Protein AF-A0A5E6NJQ4-F1 (afdb_monomer_lite)

Radius of gyration: 17.27 Å; chains: 1; bounding box: 44×45×42 Å

Sequence (152 aa):
MKKQLSNPFSTGGGGERFEANIQAAFVTLMLSGGYAPCLPTWPIVKLKLQGAVDGYATDDLIVFVENPANNNERRRLLGQVKNSITITIKNKLFAEVIQAAWSDFNNPDVFTKGKDVIALITGPINTTDTDGVNGLLEHARHASDVADFITK

Structure (mmCIF, N/CA/C/O backbone):
data_AF-A0A5E6NJQ4-F1
#
_entry.id   AF-A0A5E6NJQ4-F1
#
loop_
_atom_site.group_PDB
_atom_site.id
_atom_site.type_symbol
_atom_site.label_atom_id
_atom_site.label_alt_id
_atom_site.label_comp_id
_atom_site.label_asym_id
_atom_site.label_entity_id
_atom_site.label_seq_id
_atom_site.pdbx_PDB_ins_code
_atom_site.Cartn_x
_atom_site.Cartn_y
_atom_site.Cartn_z
_atom_site.occupancy
_atom_site.B_iso_or_equiv
_atom_site.auth_seq_id
_atom_site.auth_comp_id
_atom_site.auth_asym_id
_atom_site.auth_atom_id
_atom_site.pdbx_PDB_model_num
ATOM 1 N N . MET A 1 1 ? -29.464 17.525 24.556 1.00 35.44 1 MET A N 1
ATOM 2 C CA . MET A 1 1 ? -28.441 16.760 23.806 1.00 35.44 1 MET A CA 1
ATOM 3 C C . MET A 1 1 ? -27.480 17.751 23.161 1.00 35.44 1 MET A C 1
ATOM 5 O O . MET A 1 1 ? -27.911 18.522 22.315 1.00 35.44 1 MET A O 1
ATOM 9 N N . LYS A 1 2 ? -26.219 17.822 23.614 1.00 30.16 2 LYS A N 1
ATOM 10 C CA . LYS A 1 2 ? -25.207 18.701 23.002 1.00 30.16 2 LYS A CA 1
ATOM 11 C C . LYS A 1 2 ? -24.791 18.098 21.658 1.00 30.16 2 LYS A C 1
ATOM 13 O O . LYS A 1 2 ? -24.254 16.996 21.629 1.00 30.16 2 LYS A O 1
ATOM 18 N N . LYS A 1 3 ? -25.064 18.816 20.566 1.00 34.44 3 LYS A N 1
ATOM 19 C CA . LYS A 1 3 ? -24.528 18.546 19.226 1.00 34.44 3 LYS A CA 1
ATOM 20 C C . LYS A 1 3 ? -23.000 18.544 19.353 1.00 34.44 3 LYS A C 1
ATOM 22 O O . LYS A 1 3 ? -22.441 19.569 19.738 1.00 34.44 3 LYS A O 1
ATOM 27 N N . GLN A 1 4 ? -22.347 17.398 19.138 1.00 41.06 4 GLN A N 1
ATOM 28 C CA . GLN A 1 4 ? -20.885 17.350 19.061 1.00 41.06 4 GLN A CA 1
ATOM 29 C C . GLN A 1 4 ? -20.473 18.306 17.942 1.00 41.06 4 GLN A C 1
ATOM 31 O O . GLN A 1 4 ? -20.812 18.084 16.781 1.00 41.06 4 GLN A O 1
ATOM 36 N N . LEU A 1 5 ? -19.825 19.412 18.311 1.00 35.25 5 LEU A N 1
ATOM 37 C CA . LEU A 1 5 ? -19.180 20.282 17.344 1.00 35.25 5 LEU A CA 1
ATOM 38 C C . LEU A 1 5 ? -18.102 19.445 16.658 1.00 35.25 5 LEU A C 1
ATOM 40 O O . LEU A 1 5 ? -17.157 18.994 17.301 1.00 35.25 5 LEU A O 1
ATOM 44 N N . SER A 1 6 ? -18.288 19.206 15.364 1.00 36.41 6 SER A N 1
ATOM 45 C CA . SER A 1 6 ? -17.244 18.705 14.479 1.00 36.41 6 SER A CA 1
ATOM 46 C C . SER A 1 6 ? -15.991 19.557 14.673 1.00 36.41 6 SER A C 1
ATOM 48 O O . SER A 1 6 ? -16.085 20.787 14.665 1.00 36.41 6 SER A O 1
ATOM 50 N N . ASN A 1 7 ? -14.834 18.920 14.868 1.00 40.59 7 ASN A N 1
ATOM 51 C CA . ASN A 1 7 ? -13.574 19.636 15.036 1.00 40.59 7 ASN A CA 1
ATOM 52 C C . ASN A 1 7 ? -13.368 20.619 13.862 1.00 40.59 7 ASN A C 1
ATOM 54 O O . ASN A 1 7 ? -13.600 20.218 12.717 1.00 40.59 7 ASN A O 1
ATOM 58 N N . PRO A 1 8 ? -12.865 21.848 14.106 1.00 39.25 8 PRO A N 1
ATOM 59 C CA . PRO A 1 8 ? -12.566 22.840 13.064 1.00 39.25 8 PRO A CA 1
ATOM 60 C C . PRO A 1 8 ? -11.728 22.275 11.908 1.00 39.25 8 PRO A C 1
ATOM 62 O O . PRO A 1 8 ? -11.838 22.715 10.770 1.00 39.25 8 PRO A O 1
ATOM 65 N N . PHE A 1 9 ? -10.923 21.255 12.214 1.00 42.66 9 PHE A N 1
ATOM 66 C CA . PHE A 1 9 ? -10.084 20.495 11.297 1.00 42.66 9 PHE A CA 1
ATOM 67 C C . PHE A 1 9 ? -10.871 19.681 10.251 1.00 42.66 9 PHE A C 1
ATOM 69 O O . PHE A 1 9 ? -10.491 19.656 9.081 1.00 42.66 9 PHE A O 1
ATOM 76 N N . SER A 1 10 ? -11.989 19.058 10.641 1.00 41.50 10 SER A N 1
ATOM 77 C CA . SER A 1 10 ? -12.881 18.342 9.714 1.00 41.50 10 SER A CA 1
ATOM 78 C C . SER A 1 10 ? -13.754 19.297 8.905 1.00 41.50 10 SER A C 1
ATOM 80 O O . SER A 1 10 ? -14.069 18.999 7.762 1.00 41.50 10 SER A O 1
ATOM 82 N N . THR A 1 11 ? -14.112 20.461 9.455 1.00 43.66 11 THR A N 1
ATOM 83 C CA . THR A 1 11 ? -14.854 21.504 8.722 1.00 43.66 11 THR A CA 1
ATOM 84 C C . THR A 1 11 ? -13.961 22.409 7.865 1.00 43.66 11 THR A C 1
ATOM 86 O O . THR A 1 11 ? -14.482 23.216 7.105 1.00 43.66 11 THR A O 1
ATOM 89 N N . GLY A 1 12 ? -12.632 22.293 7.983 1.00 44.72 12 GLY A N 1
ATOM 90 C CA . GLY A 1 12 ? -11.638 23.114 7.279 1.00 44.72 12 GLY A CA 1
ATOM 91 C C . GLY A 1 12 ? -10.798 22.365 6.237 1.00 44.72 12 GLY A C 1
ATOM 92 O O . GLY A 1 12 ? -9.733 22.855 5.870 1.00 44.72 12 GLY A O 1
ATOM 93 N N . GLY A 1 13 ? -11.213 21.167 5.805 1.00 59.06 13 GLY A N 1
ATOM 94 C CA . GLY A 1 13 ? -10.523 20.407 4.748 1.00 59.06 13 GLY A CA 1
ATOM 95 C C . GLY A 1 13 ? -9.203 19.743 5.169 1.00 59.06 13 GLY A C 1
ATOM 96 O O . GLY A 1 13 ? -8.388 19.385 4.323 1.00 59.06 13 GLY A O 1
ATOM 97 N N . GLY A 1 14 ? -8.949 19.555 6.470 1.00 62.22 14 GLY A N 1
ATOM 98 C CA . GLY A 1 14 ? -7.699 18.953 6.959 1.00 62.22 14 GLY A CA 1
ATOM 99 C C . GLY A 1 14 ? -7.496 17.485 6.551 1.00 62.22 14 GLY A C 1
ATOM 100 O O . GLY A 1 14 ? -6.360 17.018 6.468 1.00 62.22 14 GLY A O 1
ATOM 101 N N . GLY A 1 15 ? -8.584 16.757 6.277 1.00 67.50 15 GLY A N 1
ATOM 102 C CA . GLY A 1 15 ? -8.540 15.408 5.702 1.00 67.50 15 GLY A CA 1
ATOM 103 C C . GLY A 1 15 ? -8.137 15.424 4.227 1.00 67.50 15 GLY A C 1
ATOM 104 O O . GLY A 1 15 ? -7.145 14.801 3.864 1.00 67.50 15 GLY A O 1
ATOM 105 N N . GLU A 1 16 ? -8.841 16.212 3.414 1.00 73.69 16 GLU A N 1
ATOM 106 C CA . GLU A 1 16 ? -8.588 16.360 1.970 1.00 73.69 16 GLU A CA 1
ATOM 107 C C . GLU A 1 16 ? -7.175 16.880 1.686 1.00 73.69 16 GLU A C 1
ATOM 109 O O . GLU A 1 16 ? -6.478 16.394 0.801 1.00 73.69 16 GLU A O 1
ATOM 114 N N . ARG A 1 17 ? -6.691 17.830 2.492 1.00 83.94 17 ARG A N 1
ATOM 115 C CA . ARG A 1 17 ? -5.328 18.353 2.362 1.00 83.94 17 ARG A CA 1
ATOM 116 C C . ARG A 1 17 ? -4.261 17.321 2.731 1.00 83.94 17 ARG A C 1
ATOM 118 O O . ARG A 1 17 ? -3.183 17.337 2.144 1.00 83.94 17 ARG A O 1
ATOM 125 N N . PHE A 1 18 ? -4.529 16.439 3.694 1.00 84.81 18 PHE A N 1
ATOM 126 C CA . PHE A 1 18 ? -3.617 15.336 4.011 1.00 84.81 18 PHE A CA 1
ATOM 127 C C . PHE A 1 18 ? -3.544 14.345 2.849 1.00 84.81 18 PHE A C 1
ATOM 129 O O . PHE A 1 18 ? -2.447 13.989 2.430 1.00 84.81 18 PHE A O 1
ATOM 136 N N . GLU A 1 19 ? -4.693 13.966 2.292 1.00 86.62 19 GLU A N 1
ATOM 137 C CA . GLU A 1 19 ? -4.762 13.110 1.108 1.00 86.62 19 GLU A CA 1
ATOM 138 C C . GLU A 1 19 ? -3.991 13.718 -0.069 1.00 86.62 19 GLU A C 1
ATOM 140 O O . GLU A 1 19 ? -3.075 13.085 -0.593 1.00 86.62 19 GLU A O 1
ATOM 145 N N . ALA A 1 20 ? -4.256 14.986 -0.395 1.00 89.00 20 ALA A N 1
ATOM 146 C CA . ALA A 1 20 ? -3.556 15.703 -1.456 1.00 89.00 20 ALA A CA 1
ATOM 147 C C . ALA A 1 20 ? -2.035 15.763 -1.225 1.00 89.00 20 ALA A C 1
ATOM 149 O O . ALA A 1 20 ? -1.261 15.611 -2.168 1.00 89.00 20 ALA A O 1
ATOM 150 N N . ASN A 1 21 ? -1.581 15.936 0.023 1.00 90.75 21 ASN A N 1
ATOM 151 C CA . ASN A 1 21 ? -0.154 15.923 0.353 1.00 90.75 21 ASN A CA 1
ATOM 152 C C . ASN A 1 21 ? 0.483 14.545 0.119 1.00 90.75 21 ASN A C 1
ATOM 154 O O . ASN A 1 21 ? 1.590 14.473 -0.413 1.00 90.75 21 ASN A O 1
ATOM 158 N N . ILE A 1 22 ? -0.198 13.458 0.498 1.00 91.44 22 ILE A N 1
ATOM 159 C CA . ILE A 1 22 ? 0.282 12.093 0.241 1.00 91.44 22 ILE A CA 1
ATOM 160 C C . ILE A 1 22 ? 0.348 11.839 -1.266 1.00 91.44 22 ILE A C 1
ATOM 162 O O . ILE A 1 22 ? 1.383 11.402 -1.769 1.00 91.44 22 ILE A O 1
ATOM 166 N N . GLN A 1 23 ? -0.706 12.181 -2.007 1.00 92.31 23 GLN A N 1
ATOM 167 C CA . GLN A 1 23 ? -0.730 12.046 -3.463 1.00 92.31 23 GLN A CA 1
ATOM 168 C C . GLN A 1 23 ? 0.406 12.855 -4.117 1.00 92.31 23 GLN A C 1
ATOM 170 O O . GLN A 1 23 ? 1.147 12.322 -4.945 1.00 92.31 23 GLN A O 1
ATOM 175 N N . ALA A 1 24 ? 0.625 14.103 -3.690 1.00 93.56 24 ALA A N 1
ATOM 176 C CA . ALA A 1 24 ? 1.717 14.949 -4.173 1.00 93.56 24 ALA A CA 1
ATOM 177 C C . ALA A 1 24 ? 3.107 14.373 -3.850 1.00 93.56 24 ALA A C 1
ATOM 179 O O . ALA A 1 24 ? 4.017 14.466 -4.679 1.00 93.56 24 ALA A O 1
ATOM 180 N N . ALA A 1 25 ? 3.283 13.741 -2.686 1.00 93.50 25 ALA A N 1
ATOM 181 C CA . ALA A 1 25 ? 4.529 13.067 -2.331 1.00 93.50 25 ALA A CA 1
ATOM 182 C C . ALA A 1 25 ? 4.832 11.909 -3.295 1.00 93.50 25 ALA A C 1
ATOM 184 O O . ALA A 1 25 ? 5.945 11.816 -3.809 1.00 93.50 25 ALA A O 1
ATOM 185 N N . PHE A 1 26 ? 3.836 11.080 -3.621 1.00 94.50 26 PHE A N 1
ATOM 186 C CA . PHE A 1 26 ? 4.002 10.004 -4.603 1.00 94.50 26 PHE A CA 1
ATOM 187 C C . PHE A 1 26 ? 4.263 10.525 -6.020 1.00 94.50 26 PHE A C 1
ATOM 189 O O . PHE A 1 26 ? 5.115 9.974 -6.717 1.00 94.50 26 PHE A O 1
ATOM 196 N N . VAL A 1 27 ? 3.606 11.612 -6.438 1.00 94.94 27 VAL A N 1
ATOM 197 C CA . VAL A 1 27 ? 3.908 12.281 -7.718 1.00 94.94 27 VAL A CA 1
ATOM 198 C C . VAL A 1 27 ? 5.350 12.790 -7.734 1.00 94.94 27 VAL A C 1
ATOM 200 O O . VAL A 1 27 ? 6.061 12.599 -8.717 1.00 94.94 27 VAL A O 1
ATOM 203 N N . THR A 1 28 ? 5.816 13.378 -6.634 1.00 95.75 28 THR A N 1
ATOM 204 C CA . THR A 1 28 ? 7.199 13.858 -6.503 1.00 95.75 28 THR A CA 1
ATOM 205 C C . THR A 1 28 ? 8.196 12.702 -6.589 1.00 95.75 28 THR A C 1
ATOM 207 O O . THR A 1 28 ? 9.199 12.810 -7.295 1.00 95.75 28 THR A O 1
ATOM 210 N N . LEU A 1 29 ? 7.908 11.567 -5.941 1.00 94.62 29 LEU A N 1
ATOM 211 C CA . LEU A 1 29 ? 8.721 10.354 -6.058 1.00 94.62 29 LEU A CA 1
ATOM 212 C C . LEU A 1 29 ? 8.763 9.858 -7.504 1.00 94.62 29 LEU A C 1
ATOM 214 O O . LEU A 1 29 ? 9.842 9.596 -8.019 1.00 94.62 29 LEU A O 1
ATOM 218 N N . MET A 1 30 ? 7.622 9.813 -8.191 1.00 95.56 30 MET A N 1
ATOM 219 C CA . MET A 1 30 ? 7.561 9.415 -9.598 1.00 95.56 30 MET A CA 1
ATOM 220 C C . MET A 1 30 ? 8.432 10.313 -10.487 1.00 95.56 30 MET A C 1
ATOM 222 O O . MET A 1 30 ? 9.242 9.813 -11.261 1.00 95.56 30 MET A O 1
ATOM 226 N N . LEU A 1 31 ? 8.315 11.636 -10.345 1.00 95.06 31 LEU A N 1
ATOM 227 C CA . LEU A 1 31 ? 9.067 12.598 -11.160 1.00 95.06 31 LEU A CA 1
ATOM 228 C C . LEU A 1 31 ? 10.569 12.621 -10.848 1.00 95.06 31 LEU A C 1
ATOM 230 O O . LEU A 1 31 ? 11.371 12.924 -11.727 1.00 95.06 31 LEU A O 1
ATOM 234 N N . SER A 1 32 ? 10.953 12.304 -9.613 1.00 94.62 32 SER A N 1
ATOM 235 C CA . SER A 1 32 ? 12.359 12.235 -9.192 1.00 94.62 32 SER A CA 1
ATOM 236 C C . SER A 1 32 ? 13.013 10.870 -9.442 1.00 94.62 32 SER A C 1
ATOM 238 O O . SER A 1 32 ? 14.197 10.711 -9.153 1.00 94.62 32 SER A O 1
ATOM 240 N N . GLY A 1 33 ? 12.276 9.887 -9.974 1.00 88.94 33 GLY A N 1
ATOM 241 C CA . GLY A 1 33 ? 12.770 8.517 -10.157 1.00 88.94 33 GLY A CA 1
ATOM 242 C C . GLY A 1 33 ? 12.907 7.732 -8.847 1.00 88.94 33 GLY A C 1
ATOM 243 O O . GLY A 1 33 ? 13.658 6.761 -8.778 1.00 88.94 33 GLY A O 1
ATOM 244 N N . GLY A 1 34 ? 12.209 8.169 -7.800 1.00 89.81 34 GLY A N 1
ATOM 245 C CA . GLY A 1 34 ? 12.130 7.498 -6.512 1.00 89.81 34 GLY A CA 1
ATOM 246 C C . GLY A 1 34 ? 11.269 6.233 -6.535 1.00 89.81 34 GLY A C 1
ATOM 247 O O . GLY A 1 34 ? 10.722 5.811 -7.557 1.00 89.81 34 GLY A O 1
ATOM 248 N N . TYR A 1 35 ? 11.137 5.635 -5.353 1.00 90.19 35 TYR A N 1
ATOM 249 C CA . TYR A 1 35 ? 10.528 4.322 -5.158 1.00 90.19 35 TYR A CA 1
ATOM 250 C C . TYR A 1 35 ? 9.319 4.407 -4.232 1.00 90.19 35 TYR A C 1
ATOM 252 O O . TYR A 1 35 ? 9.287 5.220 -3.307 1.00 90.19 35 TYR A O 1
ATOM 260 N N . ALA A 1 3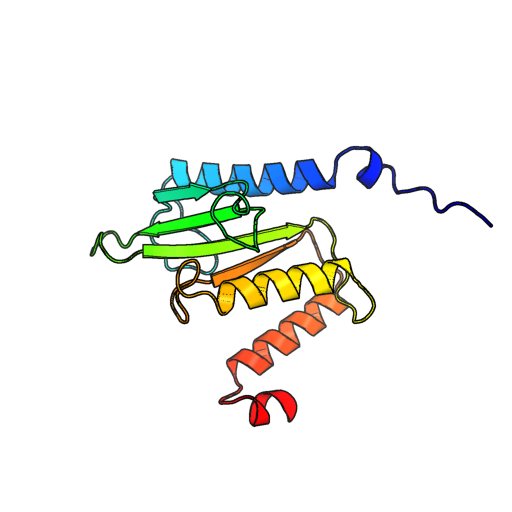6 ? 8.336 3.540 -4.462 1.00 89.62 36 ALA A N 1
ATOM 261 C CA . ALA A 1 36 ? 7.187 3.415 -3.579 1.00 89.62 36 ALA A CA 1
ATOM 262 C C . ALA A 1 36 ? 7.549 2.582 -2.332 1.00 89.62 36 ALA A C 1
ATOM 264 O O . ALA A 1 36 ? 8.179 1.530 -2.474 1.00 89.62 36 ALA A O 1
ATOM 265 N N .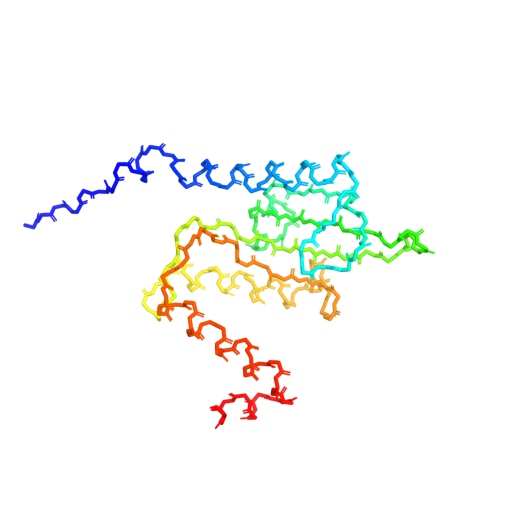 PRO A 1 37 ? 7.139 2.995 -1.118 1.00 86.56 37 PRO A N 1
ATOM 266 C CA . PRO A 1 37 ? 7.279 2.159 0.068 1.00 86.56 37 PRO A CA 1
ATOM 267 C C . PRO A 1 37 ? 6.501 0.847 -0.102 1.00 86.56 37 PRO A C 1
ATOM 269 O O . PRO A 1 37 ? 5.548 0.773 -0.876 1.00 86.56 37 PRO A O 1
ATOM 272 N N . CYS A 1 38 ? 6.907 -0.190 0.634 1.00 86.44 38 CYS A N 1
ATOM 273 C CA . CYS A 1 38 ? 6.287 -1.526 0.620 1.00 86.44 38 CYS A CA 1
ATOM 274 C C . CYS A 1 38 ? 6.395 -2.299 -0.712 1.00 86.44 38 CYS A C 1
ATOM 276 O O . CYS A 1 38 ? 5.930 -3.435 -0.792 1.00 86.44 38 CYS A O 1
ATOM 278 N N . LEU A 1 39 ? 7.036 -1.728 -1.732 1.00 92.50 39 LEU A N 1
ATOM 279 C CA . LEU A 1 39 ? 7.326 -2.359 -3.018 1.00 92.50 39 LEU A CA 1
ATOM 280 C C . LEU A 1 39 ? 8.846 -2.521 -3.212 1.00 92.50 39 LEU A C 1
ATOM 282 O O . LEU A 1 39 ? 9.629 -1.891 -2.497 1.00 92.50 39 LEU A O 1
ATOM 286 N N . PRO A 1 40 ? 9.298 -3.363 -4.164 1.00 91.69 40 PRO A N 1
ATOM 287 C CA . PRO A 1 40 ? 10.698 -3.378 -4.579 1.00 91.69 40 PRO A CA 1
ATOM 288 C C . PRO A 1 40 ? 11.172 -1.987 -5.009 1.00 91.69 40 PRO A C 1
ATOM 290 O O . PRO A 1 40 ? 10.365 -1.156 -5.427 1.00 91.69 40 PRO A O 1
ATOM 293 N N . THR A 1 41 ? 12.486 -1.757 -4.981 1.00 92.88 41 THR A N 1
ATOM 294 C CA . THR A 1 41 ? 13.128 -0.514 -5.445 1.00 92.88 41 THR A CA 1
ATOM 295 C C . THR A 1 41 ? 13.106 -0.417 -6.974 1.00 92.88 41 THR A C 1
ATOM 297 O O . THR A 1 41 ? 14.137 -0.438 -7.644 1.00 92.88 41 THR A O 1
ATOM 300 N N . TRP A 1 42 ? 11.900 -0.372 -7.529 1.00 94.56 42 TRP A N 1
ATOM 301 C CA . TRP A 1 42 ? 11.585 -0.198 -8.937 1.00 94.56 42 TRP A CA 1
ATOM 302 C C . TRP A 1 42 ? 10.935 1.170 -9.138 1.00 94.56 42 TRP A C 1
ATOM 304 O O . TRP A 1 42 ? 10.114 1.573 -8.304 1.00 94.56 42 TRP A O 1
ATOM 314 N N . PRO A 1 43 ? 11.295 1.900 -10.204 1.00 94.12 43 PRO A N 1
ATOM 315 C CA . PRO A 1 43 ? 10.779 3.238 -10.440 1.00 94.12 43 PRO A CA 1
ATOM 316 C C . PRO A 1 43 ? 9.255 3.222 -10.546 1.00 94.12 43 PRO A C 1
ATOM 318 O O . PRO A 1 43 ? 8.655 2.304 -11.115 1.00 94.12 43 PRO A O 1
ATOM 321 N N . ILE A 1 44 ? 8.629 4.268 -10.010 1.00 96.12 44 ILE A N 1
ATOM 322 C CA . ILE A 1 44 ? 7.202 4.511 -10.213 1.00 96.12 44 ILE A CA 1
ATOM 323 C C . ILE A 1 44 ? 7.005 4.949 -11.666 1.00 96.12 44 ILE A C 1
ATOM 325 O O . ILE A 1 44 ? 7.589 5.936 -12.104 1.00 96.12 44 ILE A O 1
ATOM 329 N N . VAL A 1 45 ? 6.169 4.225 -12.408 1.00 94.44 45 VAL A N 1
ATOM 330 C CA . VAL A 1 45 ? 5.896 4.496 -13.832 1.00 94.44 45 VAL A CA 1
ATOM 331 C C . VAL A 1 45 ? 4.503 5.064 -14.076 1.00 94.44 45 VAL A C 1
ATOM 333 O O . VAL A 1 45 ? 4.238 5.636 -15.132 1.00 94.44 45 VAL A O 1
ATOM 336 N N . LYS A 1 46 ? 3.584 4.890 -13.120 1.00 94.06 46 LYS A N 1
ATOM 337 C CA . LYS A 1 46 ? 2.213 5.392 -13.218 1.00 94.06 46 LYS A CA 1
ATOM 338 C C . LYS A 1 46 ? 1.597 5.578 -11.837 1.00 94.06 46 LYS A C 1
ATOM 340 O O . LYS A 1 46 ? 1.815 4.775 -10.931 1.00 94.06 46 LYS A O 1
ATOM 345 N N . LEU A 1 47 ? 0.764 6.606 -11.727 1.00 93.25 47 LEU A N 1
ATOM 346 C CA . LEU A 1 47 ? -0.120 6.854 -10.594 1.00 93.25 47 LEU A CA 1
ATOM 347 C C . LEU A 1 47 ? -1.565 6.950 -11.089 1.00 93.25 47 LEU A C 1
ATOM 349 O O . LEU A 1 47 ? -1.813 7.454 -12.187 1.00 93.25 47 LEU A O 1
ATOM 353 N N . LYS A 1 48 ? -2.513 6.480 -10.281 1.00 91.25 48 LYS A N 1
ATOM 354 C CA . LYS A 1 48 ? -3.935 6.812 -10.406 1.00 91.25 48 LYS A CA 1
ATOM 355 C C . LYS A 1 48 ? -4.406 7.408 -9.089 1.00 91.25 48 LYS A C 1
ATOM 357 O O . LYS A 1 48 ? -4.161 6.830 -8.036 1.00 91.25 48 LYS A O 1
ATOM 362 N N . LEU A 1 49 ? -5.058 8.556 -9.169 1.00 83.69 49 LEU A N 1
ATOM 363 C CA . LEU A 1 49 ? -5.691 9.237 -8.046 1.00 83.69 49 LEU A CA 1
ATOM 364 C C . LEU A 1 49 ? -7.193 9.082 -8.313 1.00 83.69 49 LEU A C 1
ATOM 366 O O . LEU A 1 49 ? -7.627 9.538 -9.368 1.00 83.69 49 LEU A O 1
ATOM 370 N N . GLN A 1 50 ? -7.939 8.393 -7.441 1.00 72.88 50 GLN A N 1
ATOM 371 C CA . GLN A 1 50 ? -9.324 7.909 -7.652 1.00 72.88 50 GLN A CA 1
ATOM 372 C C . GLN A 1 50 ? -9.441 6.604 -8.464 1.00 72.88 50 GLN A C 1
ATOM 374 O O . GLN A 1 50 ? -9.831 6.584 -9.628 1.00 72.88 50 GLN A O 1
ATOM 379 N N . GLY A 1 51 ? -9.129 5.477 -7.823 1.00 65.88 51 GLY A N 1
ATOM 380 C CA . GLY A 1 51 ? -9.215 4.130 -8.399 1.00 65.88 51 GLY A CA 1
ATOM 381 C C . GLY A 1 51 ? -10.633 3.608 -8.671 1.00 65.88 51 GLY A C 1
ATOM 382 O O . GLY A 1 51 ? -10.796 2.723 -9.512 1.00 65.88 51 GLY A O 1
ATOM 383 N N . ALA A 1 52 ? -11.656 4.164 -8.013 1.00 69.12 52 ALA A N 1
ATOM 384 C CA . ALA A 1 52 ? -13.031 3.652 -8.064 1.00 69.12 52 ALA A CA 1
ATOM 385 C C . ALA A 1 52 ? -13.623 3.586 -9.481 1.00 69.12 52 ALA A C 1
ATOM 387 O O . ALA A 1 52 ? -14.304 2.624 -9.833 1.00 69.12 52 ALA A O 1
ATOM 388 N N . VAL A 1 53 ? -13.315 4.572 -10.328 1.00 63.03 53 VAL A N 1
ATOM 389 C CA . VAL A 1 53 ? -13.774 4.615 -11.730 1.00 63.03 53 VAL A CA 1
ATOM 390 C C . VAL A 1 53 ? -13.185 3.503 -12.603 1.00 63.03 53 VAL A C 1
ATOM 392 O O . VAL A 1 53 ? -13.760 3.175 -13.636 1.00 63.03 53 VAL A O 1
ATOM 395 N N . ASP A 1 54 ? -12.085 2.888 -12.167 1.00 73.56 54 ASP A N 1
ATOM 396 C CA . ASP A 1 54 ? -11.388 1.809 -12.869 1.00 73.56 54 ASP A CA 1
ATOM 397 C C . ASP A 1 54 ? -11.603 0.432 -12.208 1.00 73.56 54 ASP A C 1
ATOM 399 O O . ASP A 1 54 ? -10.856 -0.508 -12.482 1.00 73.56 54 ASP A O 1
ATOM 403 N N . GLY A 1 55 ? -12.608 0.309 -11.332 1.00 78.44 55 GLY A N 1
ATOM 404 C CA . GLY A 1 55 ? -13.015 -0.960 -10.719 1.00 78.44 55 GLY A CA 1
ATOM 405 C C . GLY A 1 55 ? -12.272 -1.350 -9.437 1.00 78.44 55 GLY A C 1
ATOM 406 O O . GLY A 1 55 ? -12.457 -2.469 -8.964 1.00 78.44 55 GLY A O 1
ATOM 407 N N . TYR A 1 56 ? -11.457 -0.454 -8.870 1.00 83.12 56 TYR A N 1
ATOM 408 C CA . TYR A 1 56 ? -10.810 -0.662 -7.571 1.00 83.12 56 TYR A CA 1
ATOM 409 C C . TYR A 1 56 ? -11.748 -0.258 -6.432 1.00 83.12 56 TYR A C 1
ATOM 411 O O . TYR A 1 56 ? -12.346 0.813 -6.476 1.00 83.12 56 TYR A O 1
ATOM 419 N N . ALA A 1 57 ? -11.848 -1.077 -5.389 1.00 80.56 57 ALA A N 1
ATOM 420 C CA . ALA A 1 57 ? -12.574 -0.711 -4.176 1.00 80.56 57 ALA A CA 1
ATOM 421 C C . ALA A 1 57 ? -11.759 0.247 -3.285 1.00 80.56 57 ALA A C 1
ATOM 423 O O . ALA A 1 57 ? -12.338 1.085 -2.602 1.00 80.56 57 ALA A O 1
ATOM 424 N N . THR A 1 58 ? -10.430 0.136 -3.314 1.00 82.06 58 THR A N 1
ATOM 425 C CA . THR A 1 58 ? -9.461 1.016 -2.649 1.00 82.06 58 THR A CA 1
ATOM 426 C C . THR A 1 58 ? -9.047 2.120 -3.613 1.00 82.06 58 THR A C 1
ATOM 428 O O . THR A 1 58 ? -8.409 1.861 -4.638 1.00 82.06 58 THR A O 1
ATOM 431 N N . ASP A 1 59 ? -9.420 3.358 -3.311 1.00 76.19 59 ASP A N 1
ATOM 432 C CA . ASP A 1 59 ? -9.568 4.386 -4.339 1.00 76.19 59 ASP A CA 1
ATOM 433 C C . ASP A 1 59 ? -8.668 5.618 -4.192 1.00 76.19 59 ASP A C 1
ATOM 435 O O . ASP A 1 59 ? -8.401 6.270 -5.203 1.00 76.19 59 ASP A O 1
ATOM 439 N N . ASP A 1 60 ? -8.143 5.926 -3.007 1.00 85.50 60 ASP A N 1
ATOM 440 C CA . ASP A 1 60 ? -7.436 7.200 -2.794 1.00 85.50 60 ASP A CA 1
ATOM 441 C C . ASP A 1 60 ? -6.119 7.314 -3.604 1.00 85.50 60 ASP A C 1
ATOM 443 O O . ASP A 1 60 ? -5.747 8.405 -4.049 1.00 85.50 60 ASP A O 1
ATOM 447 N N . LEU A 1 61 ? -5.392 6.210 -3.823 1.00 91.06 61 LEU A N 1
ATOM 448 C CA . LEU A 1 61 ? -4.114 6.205 -4.548 1.00 91.06 61 LEU A CA 1
ATOM 449 C C . LEU A 1 61 ? -3.767 4.814 -5.094 1.00 91.06 61 LEU A C 1
ATOM 451 O O . LEU A 1 61 ? -3.717 3.850 -4.342 1.00 91.06 61 LEU A O 1
ATOM 455 N N . ILE A 1 62 ? -3.400 4.706 -6.372 1.00 93.88 62 ILE A N 1
ATOM 456 C CA . ILE A 1 62 ? -2.814 3.480 -6.934 1.00 93.88 62 ILE A CA 1
ATOM 457 C C . ILE A 1 62 ? -1.462 3.800 -7.550 1.00 93.88 62 ILE A C 1
ATOM 459 O O . ILE A 1 62 ? -1.355 4.642 -8.444 1.00 93.88 62 ILE A O 1
ATOM 463 N N . VAL A 1 63 ? -0.434 3.088 -7.103 1.00 95.12 63 VAL A N 1
ATOM 464 C CA . VAL A 1 63 ? 0.948 3.264 -7.548 1.00 95.12 63 VAL A CA 1
ATOM 465 C C . VAL A 1 63 ? 1.382 2.056 -8.348 1.00 95.12 63 VAL A C 1
ATOM 467 O O . VAL A 1 63 ? 1.214 0.930 -7.897 1.00 95.12 63 VAL A O 1
ATOM 470 N N . PHE A 1 64 ? 1.962 2.284 -9.520 1.00 95.25 64 PHE A N 1
ATOM 471 C CA . PHE A 1 64 ? 2.494 1.236 -10.380 1.00 95.25 64 PHE A CA 1
ATOM 472 C C . PHE A 1 64 ? 4.008 1.392 -10.467 1.00 95.25 64 PHE A C 1
ATOM 474 O O . PHE A 1 64 ? 4.501 2.458 -10.847 1.00 95.25 64 PHE A O 1
ATOM 481 N N . VAL A 1 65 ? 4.728 0.318 -10.163 1.00 95.94 65 VAL A N 1
ATOM 482 C CA . VAL A 1 65 ? 6.180 0.225 -10.342 1.00 95.94 65 VAL A CA 1
ATOM 483 C C . VAL A 1 65 ? 6.509 -0.836 -11.384 1.00 95.94 65 VAL A C 1
ATOM 485 O O . VAL A 1 65 ? 5.771 -1.814 -11.533 1.00 95.94 65 VAL A O 1
ATOM 488 N N . GLU A 1 66 ? 7.612 -0.651 -12.102 1.00 95.12 66 GLU A N 1
ATOM 489 C CA . GLU A 1 66 ? 8.043 -1.550 -13.177 1.00 95.12 66 GLU A CA 1
ATOM 490 C C . GLU A 1 66 ? 9.509 -1.933 -13.013 1.00 95.12 66 GLU A C 1
ATOM 492 O O . GLU A 1 66 ? 10.355 -1.079 -12.753 1.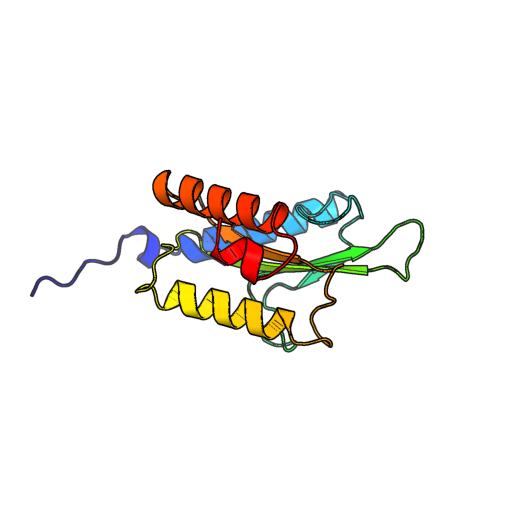00 95.12 66 GLU A O 1
ATOM 497 N N . ASN A 1 67 ? 9.810 -3.222 -13.158 1.00 94.31 67 ASN A N 1
ATOM 498 C CA . ASN A 1 67 ? 11.167 -3.735 -13.050 1.00 94.31 67 ASN A CA 1
ATOM 499 C C . ASN A 1 67 ? 12.035 -3.218 -14.218 1.00 94.31 67 ASN A C 1
ATOM 501 O O . ASN A 1 67 ? 11.773 -3.589 -15.362 1.00 94.31 67 ASN A O 1
ATOM 505 N N . PRO A 1 68 ? 13.116 -2.450 -13.966 1.00 90.12 68 PRO A N 1
ATOM 506 C CA . PRO A 1 68 ? 13.968 -1.919 -15.036 1.00 90.12 68 PRO A CA 1
ATOM 507 C C . PRO A 1 68 ? 14.696 -2.991 -15.854 1.00 90.12 68 PRO A C 1
ATOM 509 O O . PRO A 1 68 ? 15.108 -2.736 -16.981 1.00 90.12 68 PRO A O 1
ATOM 512 N N . ALA A 1 69 ? 14.902 -4.179 -15.277 1.00 89.94 69 ALA A N 1
ATOM 513 C CA . ALA A 1 69 ? 15.547 -5.303 -15.953 1.00 89.94 69 ALA A CA 1
ATOM 514 C C . ALA A 1 69 ? 14.551 -6.162 -16.750 1.00 89.94 69 ALA A C 1
ATOM 516 O O . ALA A 1 69 ? 14.959 -6.955 -17.596 1.00 89.94 69 ALA A O 1
ATOM 517 N N . ASN A 1 70 ? 13.251 -6.033 -16.471 1.00 88.56 70 ASN A N 1
ATOM 518 C CA . ASN A 1 70 ? 12.188 -6.766 -17.142 1.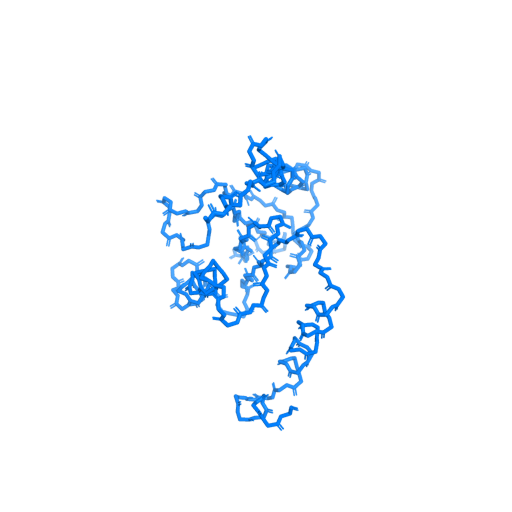00 88.56 70 ASN A CA 1
ATOM 519 C C . ASN A 1 70 ? 10.906 -5.926 -17.166 1.00 88.56 70 ASN A C 1
ATOM 521 O O . ASN A 1 70 ? 10.067 -6.035 -16.273 1.00 88.56 70 ASN A O 1
ATOM 525 N N . ASN A 1 71 ? 10.725 -5.149 -18.232 1.00 75.88 71 ASN A N 1
ATOM 526 C CA . ASN A 1 71 ? 9.595 -4.227 -18.394 1.00 75.88 71 ASN A CA 1
ATOM 527 C C . ASN A 1 71 ? 8.205 -4.904 -18.363 1.00 75.88 71 ASN A C 1
ATOM 529 O O . ASN A 1 71 ? 7.181 -4.235 -18.236 1.00 75.88 71 ASN A O 1
ATOM 533 N N . ASN A 1 72 ? 8.139 -6.238 -18.446 1.00 82.38 72 ASN A N 1
ATOM 534 C CA . ASN A 1 72 ? 6.886 -6.985 -18.313 1.00 82.38 72 ASN A CA 1
ATOM 535 C C . ASN A 1 72 ? 6.520 -7.308 -16.857 1.00 82.38 72 ASN A C 1
ATOM 537 O O . ASN A 1 72 ? 5.429 -7.821 -16.600 1.00 82.38 72 ASN A O 1
ATOM 541 N N . GLU A 1 73 ? 7.398 -7.029 -15.893 1.00 92.62 73 GLU A N 1
ATOM 542 C CA . GLU A 1 73 ? 7.116 -7.236 -14.479 1.00 92.62 73 GLU A CA 1
ATOM 543 C C . GLU A 1 73 ? 6.703 -5.922 -13.812 1.00 92.62 73 GLU A C 1
ATOM 545 O O . GLU A 1 73 ? 7.523 -5.059 -13.495 1.00 92.62 73 GLU A O 1
ATOM 550 N N . ARG A 1 74 ? 5.396 -5.797 -13.568 1.00 93.50 74 ARG A N 1
ATOM 551 C CA . ARG A 1 74 ? 4.801 -4.677 -12.839 1.00 93.50 74 ARG A CA 1
ATOM 552 C C . ARG A 1 74 ? 4.240 -5.123 -11.502 1.00 93.50 74 ARG A C 1
ATOM 554 O O . ARG A 1 74 ? 3.756 -6.247 -11.366 1.00 93.50 74 ARG A O 1
ATOM 561 N N . ARG A 1 75 ? 4.278 -4.211 -10.535 1.00 95.44 75 ARG A N 1
ATOM 562 C CA . ARG A 1 75 ? 3.619 -4.358 -9.233 1.00 95.44 75 ARG A CA 1
ATOM 563 C C . ARG A 1 75 ? 2.822 -3.112 -8.904 1.00 95.44 75 ARG A C 1
ATOM 565 O O . ARG A 1 75 ? 3.115 -2.025 -9.407 1.00 95.44 75 ARG A O 1
ATOM 572 N N . ARG A 1 76 ? 1.809 -3.292 -8.066 1.00 95.19 76 ARG A N 1
ATOM 573 C CA . ARG A 1 76 ? 0.858 -2.257 -7.681 1.00 95.19 76 ARG A CA 1
ATOM 574 C C . ARG A 1 76 ? 0.816 -2.090 -6.167 1.00 95.19 76 ARG A C 1
ATOM 576 O O . ARG A 1 76 ? 0.853 -3.074 -5.433 1.00 95.19 76 ARG A O 1
ATOM 583 N N . LEU A 1 77 ? 0.697 -0.845 -5.721 1.00 95.44 77 LEU A N 1
ATOM 584 C CA . LEU A 1 77 ? 0.275 -0.496 -4.369 1.00 95.44 77 LEU A CA 1
ATOM 585 C C . LEU A 1 77 ? -1.099 0.157 -4.459 1.00 95.44 77 LEU A C 1
ATOM 587 O O . LEU A 1 77 ? -1.247 1.160 -5.153 1.00 95.44 77 LEU A O 1
ATOM 591 N N . LEU A 1 78 ? -2.081 -0.421 -3.773 1.00 95.00 78 LEU A N 1
ATOM 592 C CA . LEU A 1 78 ? -3.433 0.115 -3.630 1.00 95.00 78 LEU A CA 1
ATOM 593 C C . LEU A 1 78 ? -3.508 0.794 -2.262 1.00 95.00 78 LEU A C 1
ATOM 595 O O . LEU A 1 78 ? -3.345 0.143 -1.234 1.00 95.00 78 LEU A O 1
ATOM 599 N N . GLY A 1 79 ? -3.666 2.109 -2.247 1.00 93.19 79 GLY A N 1
ATOM 600 C CA . GLY A 1 79 ? -3.567 2.947 -1.063 1.00 93.19 79 GLY A CA 1
ATOM 601 C C . GLY A 1 79 ? -4.907 3.565 -0.695 1.00 93.19 79 GLY A C 1
ATOM 602 O O . GLY A 1 79 ? -5.461 4.325 -1.483 1.00 93.19 79 GLY A O 1
ATOM 603 N N . GLN A 1 80 ? -5.381 3.302 0.522 1.00 92.56 80 GLN A N 1
ATOM 604 C CA . GLN A 1 80 ? -6.406 4.120 1.166 1.00 92.56 80 GLN A CA 1
ATOM 605 C C . GLN A 1 80 ? -5.713 5.138 2.070 1.00 92.56 80 GLN A C 1
ATOM 607 O O . GLN A 1 80 ? -4.894 4.766 2.908 1.00 92.56 80 GLN A O 1
ATOM 612 N N . VAL A 1 81 ? -6.048 6.416 1.947 1.00 90.31 81 VAL A N 1
ATOM 613 C CA . VAL A 1 81 ? -5.461 7.509 2.715 1.00 90.31 81 VAL A CA 1
ATOM 614 C C . VAL A 1 81 ? -6.506 8.084 3.666 1.00 90.31 81 VAL A C 1
ATOM 616 O O . VAL A 1 81 ? -7.517 8.652 3.259 1.00 90.31 81 VAL A O 1
ATOM 619 N N . LYS A 1 82 ? -6.267 7.969 4.974 1.00 87.81 82 LYS A N 1
ATOM 620 C CA . LYS A 1 82 ? -7.134 8.552 6.008 1.00 87.81 82 LYS A CA 1
ATOM 621 C C . LYS A 1 82 ? -6.284 9.205 7.083 1.00 87.81 82 LYS A C 1
ATOM 623 O O . LYS A 1 82 ? -5.629 8.522 7.857 1.00 87.81 82 LYS A O 1
ATOM 628 N N . ASN A 1 83 ? -6.328 10.536 7.170 1.00 84.12 83 ASN A N 1
ATOM 629 C CA . ASN A 1 83 ? -5.529 11.297 8.139 1.00 84.12 83 ASN A CA 1
ATOM 630 C C . ASN A 1 83 ? -5.700 10.781 9.581 1.00 84.12 83 ASN A C 1
ATOM 632 O O . ASN A 1 83 ? -4.723 10.563 10.290 1.00 84.12 83 ASN A O 1
ATOM 636 N N . SER A 1 84 ? -6.941 10.510 9.986 1.00 83.19 84 SER A N 1
ATOM 637 C CA . SER A 1 84 ? -7.247 9.877 11.264 1.00 83.19 84 SER A CA 1
ATOM 638 C C . SER A 1 84 ? -8.214 8.724 11.048 1.00 83.19 84 SER A C 1
ATOM 640 O O . SER A 1 84 ? -9.245 8.882 10.392 1.00 83.19 84 SER A O 1
ATOM 642 N N . ILE A 1 85 ? -7.877 7.568 11.610 1.00 83.19 85 ILE A N 1
ATOM 643 C CA . ILE A 1 85 ? -8.728 6.386 11.632 1.00 83.19 85 ILE A CA 1
ATOM 644 C C . ILE A 1 85 ? -8.544 5.686 12.974 1.00 83.19 85 ILE A C 1
ATOM 646 O O . ILE A 1 85 ? -7.429 5.526 13.457 1.00 83.19 85 ILE A O 1
ATOM 650 N N . THR A 1 86 ? -9.653 5.311 13.602 1.00 83.06 86 THR A N 1
ATOM 651 C CA . THR A 1 86 ? -9.637 4.606 14.887 1.00 83.06 86 THR A CA 1
ATOM 652 C C . THR A 1 86 ? -9.833 3.118 14.645 1.00 83.06 86 THR A C 1
ATOM 654 O O . THR A 1 86 ? -10.876 2.718 14.123 1.00 83.06 86 THR A O 1
ATOM 657 N N . ILE A 1 87 ? -8.869 2.297 15.044 1.00 84.31 87 ILE A N 1
ATOM 658 C CA . ILE A 1 87 ? -8.865 0.857 14.769 1.00 84.31 87 ILE A CA 1
ATOM 659 C C . ILE A 1 87 ? -9.652 0.144 15.871 1.00 84.31 87 ILE A C 1
ATOM 661 O O . ILE A 1 87 ? -9.115 -0.318 16.870 1.00 84.31 87 ILE A O 1
ATOM 665 N N . THR A 1 88 ? -10.978 0.106 15.731 1.00 82.25 88 THR A N 1
ATOM 666 C CA . THR A 1 88 ? -11.861 -0.566 16.697 1.00 82.25 88 THR A CA 1
ATOM 667 C C . THR A 1 88 ? -13.002 -1.287 15.994 1.00 82.25 88 THR A C 1
ATOM 669 O O . THR A 1 88 ? -13.459 -0.863 14.936 1.00 82.25 88 THR A O 1
ATOM 672 N N . ILE A 1 89 ? -13.537 -2.326 16.641 1.00 80.94 89 ILE A N 1
ATOM 673 C CA . ILE A 1 89 ? -14.654 -3.143 16.131 1.00 80.94 89 ILE A CA 1
ATOM 674 C C . ILE A 1 89 ? -15.904 -2.297 15.819 1.00 80.94 89 ILE A C 1
ATOM 676 O O . ILE A 1 89 ? -16.685 -2.627 14.935 1.00 80.94 89 ILE A O 1
ATOM 680 N N . LYS A 1 90 ? -16.114 -1.192 16.545 1.00 86.75 90 LYS A N 1
ATOM 681 C CA . LYS A 1 90 ? -17.295 -0.326 16.380 1.00 86.75 90 LYS A CA 1
ATOM 682 C C . LYS A 1 90 ? -17.112 0.746 15.304 1.00 86.75 90 LYS A C 1
ATOM 684 O O . LYS A 1 90 ? -18.067 1.468 15.010 1.00 86.75 90 LYS A O 1
ATOM 689 N N . ASN A 1 91 ? -15.912 0.888 14.741 1.00 87.31 91 ASN A N 1
ATOM 690 C CA . ASN A 1 91 ? -15.650 1.900 13.733 1.00 87.31 91 ASN A CA 1
ATOM 691 C C . ASN A 1 91 ? -16.109 1.413 12.352 1.00 87.31 91 ASN A C 1
ATOM 693 O O . ASN A 1 91 ? -15.438 0.614 11.703 1.00 87.31 91 ASN A O 1
ATOM 697 N N . LYS A 1 92 ? -17.243 1.951 11.893 1.00 89.94 92 LYS A N 1
ATOM 698 C CA . LYS A 1 92 ? -17.806 1.653 10.570 1.00 89.94 92 LYS A CA 1
ATOM 699 C C . LYS A 1 92 ? -16.865 2.029 9.427 1.00 89.94 92 LYS A C 1
ATOM 701 O O . LYS A 1 92 ? -16.710 1.236 8.512 1.00 89.94 92 LYS A O 1
ATOM 706 N N . LEU A 1 93 ? -16.187 3.175 9.523 1.00 87.44 93 LEU A N 1
ATOM 707 C CA . LEU A 1 93 ? -15.230 3.612 8.504 1.00 87.44 93 LEU A CA 1
ATOM 708 C C . LEU A 1 93 ? -14.065 2.625 8.392 1.00 87.44 93 LEU A C 1
ATOM 710 O O . LEU A 1 93 ? -13.654 2.275 7.294 1.00 87.44 93 LEU A O 1
ATOM 714 N N . PHE A 1 94 ? -13.544 2.143 9.523 1.00 89.19 94 PHE A N 1
ATOM 715 C CA . PHE A 1 94 ? -12.489 1.131 9.496 1.00 89.19 94 PHE A CA 1
ATOM 716 C C . PHE A 1 94 ? -12.982 -0.186 8.885 1.00 89.19 94 PHE A C 1
ATOM 718 O O . PHE A 1 94 ? -12.289 -0.763 8.054 1.00 89.19 94 PHE A O 1
ATOM 725 N N . ALA A 1 95 ? -14.196 -0.626 9.230 1.00 90.44 95 ALA A N 1
ATOM 726 C CA . ALA A 1 95 ? -14.795 -1.815 8.627 1.00 90.44 95 ALA A CA 1
ATOM 727 C C . ALA A 1 95 ? -14.961 -1.679 7.101 1.00 90.44 95 ALA A C 1
ATOM 729 O O . ALA A 1 95 ? -14.645 -2.616 6.375 1.00 90.44 95 ALA A O 1
ATOM 730 N N . GLU A 1 96 ? -15.395 -0.515 6.612 1.00 90.94 96 GLU A N 1
ATOM 731 C CA . GLU A 1 96 ? -15.513 -0.216 5.178 1.00 90.94 96 GLU A CA 1
ATOM 732 C C . GLU A 1 96 ? -14.153 -0.260 4.471 1.00 90.94 96 GLU A C 1
ATOM 734 O O . GLU A 1 96 ? -14.026 -0.917 3.440 1.00 90.94 96 GLU A O 1
ATOM 739 N N . VAL A 1 97 ? -13.120 0.354 5.058 1.00 90.88 97 VAL A N 1
ATOM 740 C CA . VAL A 1 97 ? -11.749 0.326 4.521 1.00 90.88 97 VAL A CA 1
ATOM 741 C C . VAL A 1 97 ? -11.214 -1.104 4.424 1.00 90.88 97 VAL A C 1
ATOM 743 O O . VAL A 1 97 ? -10.668 -1.495 3.394 1.00 90.88 97 VAL A O 1
ATOM 746 N N . ILE A 1 98 ? -11.391 -1.912 5.473 1.00 92.12 98 ILE A N 1
ATOM 747 C CA . ILE A 1 98 ? -10.953 -3.313 5.467 1.00 92.12 98 ILE A CA 1
ATOM 748 C C . ILE A 1 98 ? -11.752 -4.138 4.453 1.00 92.12 98 ILE A C 1
ATOM 750 O O . ILE A 1 98 ? -11.177 -4.970 3.753 1.00 92.12 98 ILE A O 1
ATOM 754 N N . GLN A 1 99 ? -13.056 -3.896 4.325 1.00 93.62 99 GLN A N 1
ATOM 755 C CA . GLN A 1 99 ? -13.894 -4.583 3.345 1.00 93.62 99 GLN A CA 1
ATOM 756 C C . GLN A 1 99 ? -13.494 -4.238 1.902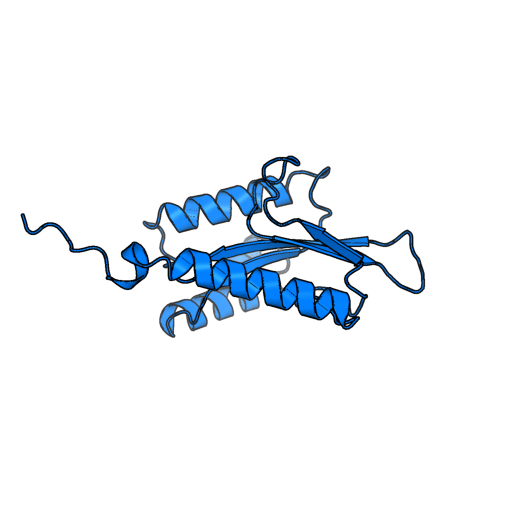 1.00 93.62 99 GLN A C 1
ATOM 758 O O . GLN A 1 99 ? -13.463 -5.134 1.054 1.00 93.62 99 GLN A O 1
ATOM 763 N N . ALA A 1 100 ? -13.166 -2.976 1.618 1.00 92.56 100 ALA A N 1
ATOM 764 C CA . ALA A 1 100 ? -12.666 -2.541 0.316 1.00 92.56 100 ALA A CA 1
ATOM 765 C C . ALA A 1 100 ? -11.333 -3.225 -0.017 1.00 92.56 100 ALA A C 1
ATOM 767 O O . ALA A 1 100 ? -11.226 -3.903 -1.041 1.00 92.56 100 ALA A O 1
ATOM 768 N N . ALA A 1 101 ? -10.374 -3.176 0.913 1.00 94.00 101 ALA A N 1
ATOM 769 C CA . ALA A 1 101 ? -9.095 -3.868 0.788 1.00 94.00 101 ALA A CA 1
ATOM 770 C C . ALA A 1 101 ? -9.272 -5.378 0.547 1.00 94.00 101 ALA A C 1
ATOM 772 O O . ALA A 1 101 ? -8.623 -5.961 -0.321 1.00 94.00 101 ALA A O 1
ATOM 773 N N . TRP A 1 102 ? -10.181 -6.026 1.280 1.00 95.06 102 TRP A N 1
ATOM 774 C CA . TRP A 1 102 ? -10.466 -7.452 1.116 1.00 95.06 102 TRP A CA 1
ATOM 775 C C . TRP A 1 102 ? -11.100 -7.782 -0.239 1.00 95.06 102 TRP A C 1
ATOM 777 O O . TRP A 1 102 ? -10.826 -8.839 -0.817 1.00 95.06 102 TRP A O 1
ATOM 787 N N . SER A 1 103 ? -11.937 -6.884 -0.755 1.00 94.31 103 SER A N 1
ATOM 788 C CA . SER A 1 103 ? -12.575 -7.040 -2.064 1.00 94.31 103 SER A CA 1
ATOM 789 C C . SER A 1 103 ? -11.538 -6.952 -3.183 1.00 94.31 103 SER A C 1
ATOM 791 O O . SER A 1 103 ? -11.499 -7.839 -4.035 1.00 94.31 103 SER A O 1
ATOM 793 N N . ASP A 1 104 ? -10.635 -5.970 -3.124 1.00 94.00 104 ASP A N 1
ATOM 794 C CA . ASP A 1 104 ? -9.535 -5.854 -4.087 1.00 94.00 104 ASP A CA 1
ATOM 795 C C . ASP A 1 104 ? -8.570 -7.030 -3.995 1.00 94.00 104 ASP A C 1
ATOM 797 O O . ASP A 1 104 ? -8.227 -7.616 -5.015 1.00 94.00 104 ASP A O 1
ATOM 801 N N . PHE A 1 105 ? -8.179 -7.441 -2.783 1.00 94.94 105 PHE A N 1
ATOM 802 C CA . PHE A 1 105 ? -7.269 -8.570 -2.581 1.00 94.94 105 PHE A CA 1
ATOM 803 C C . PHE A 1 105 ? -7.761 -9.856 -3.259 1.00 94.94 105 PHE A C 1
ATOM 805 O O . PHE A 1 105 ? -6.958 -10.668 -3.725 1.00 94.94 105 PHE A O 1
ATOM 812 N N . ASN A 1 106 ? -9.079 -10.061 -3.303 1.00 94.94 106 ASN A N 1
ATOM 813 C CA . ASN A 1 106 ? -9.697 -11.237 -3.910 1.00 94.94 106 ASN A CA 1
ATOM 814 C C . ASN A 1 106 ? -10.091 -11.057 -5.377 1.00 94.94 106 ASN A C 1
ATOM 816 O O . ASN A 1 106 ? -10.538 -12.026 -5.989 1.00 94.94 106 ASN A O 1
ATOM 820 N N . ASN A 1 107 ? -9.889 -9.873 -5.951 1.00 93.31 107 ASN A N 1
ATOM 821 C CA . ASN A 1 107 ? -10.175 -9.599 -7.347 1.00 93.31 107 ASN A CA 1
ATOM 822 C C . ASN A 1 107 ? -8.879 -9.689 -8.190 1.00 93.31 107 ASN A C 1
ATOM 824 O O . ASN A 1 107 ? -8.033 -8.792 -8.124 1.00 93.31 107 ASN A O 1
ATOM 828 N N . PRO A 1 108 ? -8.707 -10.748 -9.007 1.00 92.81 108 PRO A N 1
ATOM 829 C CA . PRO A 1 108 ? -7.485 -10.961 -9.784 1.00 92.81 108 PRO A CA 1
ATOM 830 C C . PRO A 1 108 ? -7.264 -9.914 -10.887 1.00 92.81 108 PRO A C 1
ATOM 832 O O . PRO A 1 108 ? -6.125 -9.720 -11.314 1.00 92.81 108 PRO A O 1
ATOM 835 N N . ASP A 1 109 ? -8.312 -9.212 -11.328 1.00 91.00 109 ASP A N 1
ATOM 836 C CA . ASP A 1 109 ? -8.196 -8.183 -12.367 1.00 91.00 109 ASP A CA 1
ATOM 837 C C . ASP A 1 109 ? -7.468 -6.937 -11.830 1.00 91.00 109 ASP A C 1
ATOM 839 O O . ASP A 1 109 ? -6.671 -6.290 -12.522 1.00 91.00 109 ASP A O 1
ATOM 843 N N . VAL A 1 110 ? -7.673 -6.630 -10.547 1.00 90.56 110 VAL A N 1
ATOM 844 C CA . VAL A 1 110 ? -7.143 -5.421 -9.897 1.00 90.56 110 VAL A CA 1
ATOM 845 C C . VAL A 1 110 ? -5.956 -5.700 -8.975 1.00 90.56 110 VAL A C 1
ATOM 847 O O . VAL A 1 110 ? -5.144 -4.794 -8.769 1.00 90.56 110 VAL A O 1
ATOM 850 N N . PHE A 1 111 ? -5.788 -6.938 -8.489 1.00 94.56 111 PHE A N 1
ATOM 851 C CA . PHE A 1 111 ? -4.755 -7.301 -7.516 1.00 94.56 111 PHE A CA 1
ATOM 852 C C . PHE A 1 111 ? -4.089 -8.659 -7.788 1.00 94.56 111 PHE A C 1
ATOM 854 O O . PHE A 1 111 ? -4.739 -9.687 -7.959 1.00 94.56 111 PHE A O 1
ATOM 861 N N . THR A 1 112 ? -2.755 -8.684 -7.751 1.00 95.25 112 THR A N 1
ATOM 862 C CA . THR A 1 112 ? -1.943 -9.899 -7.893 1.00 95.25 112 THR A CA 1
ATOM 863 C C . THR A 1 112 ? -1.365 -10.308 -6.542 1.00 95.25 112 THR A C 1
ATOM 865 O O . THR A 1 112 ? -0.401 -9.711 -6.053 1.00 95.25 112 THR A O 1
ATOM 868 N N . LYS A 1 113 ? -1.918 -11.371 -5.949 1.00 94.19 113 LYS A N 1
ATOM 869 C CA . LYS A 1 113 ? -1.465 -11.910 -4.656 1.00 94.19 113 LYS A CA 1
ATOM 870 C C . LYS A 1 113 ? 0.027 -12.268 -4.681 1.00 94.19 113 LYS A C 1
ATOM 872 O O . LYS A 1 113 ? 0.527 -12.835 -5.650 1.00 94.19 113 LYS A O 1
ATOM 877 N N . GLY A 1 114 ? 0.740 -11.920 -3.608 1.00 91.25 114 GLY A N 1
ATOM 878 C CA . GLY A 1 114 ? 2.183 -12.157 -3.459 1.00 91.25 114 GLY A CA 1
ATOM 879 C C . GLY A 1 114 ? 3.087 -11.201 -4.249 1.00 91.25 114 GLY A C 1
ATOM 880 O O . GLY A 1 114 ? 4.309 -11.315 -4.162 1.00 91.25 114 GLY A O 1
ATOM 881 N N . LYS A 1 115 ? 2.516 -10.261 -5.011 1.00 93.44 115 LYS A N 1
ATOM 882 C CA . LYS A 1 115 ? 3.267 -9.255 -5.775 1.00 93.44 115 LYS A CA 1
ATOM 883 C C . LYS A 1 115 ? 2.833 -7.837 -5.438 1.00 93.44 115 LYS A C 1
ATOM 885 O O . LYS A 1 115 ? 3.686 -6.992 -5.176 1.00 93.44 115 LYS A O 1
ATOM 890 N N . ASP A 1 116 ? 1.528 -7.609 -5.468 1.00 95.50 116 ASP A N 1
ATOM 891 C CA . ASP A 1 116 ? 0.915 -6.326 -5.161 1.00 95.50 116 ASP A CA 1
ATOM 892 C C . ASP A 1 116 ? 0.731 -6.171 -3.646 1.00 95.50 116 ASP A C 1
ATOM 894 O O . ASP A 1 116 ? 0.743 -7.149 -2.891 1.00 95.50 116 ASP A O 1
ATOM 898 N N . VAL A 1 117 ? 0.565 -4.930 -3.201 1.00 95.06 117 VAL A N 1
ATOM 899 C CA . VAL A 1 117 ? 0.384 -4.565 -1.791 1.00 95.06 117 VAL A CA 1
ATOM 900 C C . VAL A 1 117 ? -0.812 -3.641 -1.624 1.00 95.06 117 VAL A C 1
ATOM 902 O O . VAL A 1 117 ? -1.118 -2.832 -2.497 1.00 95.06 117 VAL A O 1
ATOM 905 N N . ILE A 1 118 ? -1.486 -3.764 -0.484 1.00 94.94 118 ILE A N 1
ATOM 906 C CA . ILE A 1 118 ? -2.543 -2.846 -0.057 1.00 94.94 118 ILE A CA 1
ATOM 907 C C . ILE A 1 1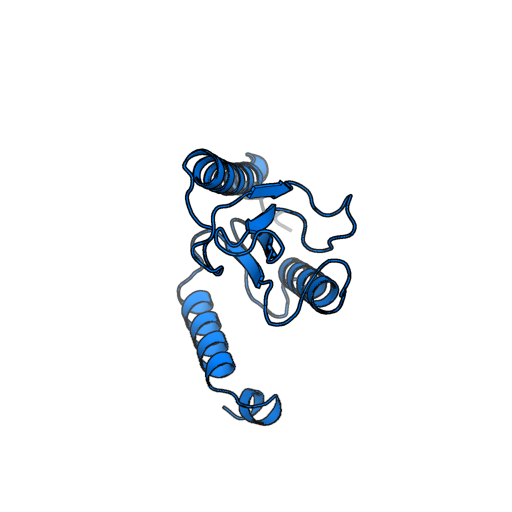18 ? -2.021 -2.083 1.155 1.00 94.94 118 ILE A C 1
ATOM 909 O O . ILE A 1 118 ? -1.451 -2.687 2.065 1.00 94.94 118 ILE A O 1
ATOM 913 N N . ALA A 1 119 ? -2.191 -0.767 1.160 1.00 93.00 119 ALA A N 1
ATOM 914 C CA . ALA A 1 119 ? -1.715 0.112 2.213 1.00 93.00 119 ALA A CA 1
ATOM 915 C C . ALA A 1 119 ? -2.852 0.987 2.743 1.00 93.00 119 ALA A C 1
ATOM 917 O O . ALA A 1 119 ? -3.547 1.658 1.985 1.00 93.00 119 ALA A O 1
ATOM 918 N N . LEU A 1 120 ? -2.990 1.027 4.064 1.00 91.88 120 LEU A N 1
ATOM 919 C CA . LEU A 1 120 ? -3.747 2.062 4.754 1.00 91.88 120 LEU A CA 1
ATOM 920 C C . LEU A 1 120 ? -2.751 3.115 5.247 1.00 91.88 120 LEU A C 1
ATOM 922 O O . LEU A 1 120 ? -1.955 2.852 6.144 1.00 91.88 120 LEU A O 1
ATOM 926 N N . ILE A 1 121 ? -2.770 4.290 4.627 1.00 90.25 121 ILE A N 1
ATOM 927 C CA . ILE A 1 121 ? -1.864 5.400 4.913 1.00 90.25 121 ILE A CA 1
ATOM 928 C C . ILE A 1 121 ? -2.578 6.376 5.839 1.00 90.25 121 ILE A C 1
ATOM 930 O O . ILE A 1 121 ? -3.604 6.961 5.482 1.00 90.25 121 ILE A O 1
ATOM 934 N N . THR A 1 122 ? -2.019 6.577 7.026 1.00 87.94 122 THR A N 1
ATOM 935 C CA . THR A 1 122 ? -2.612 7.436 8.048 1.00 87.94 122 THR A CA 1
ATOM 936 C C . THR A 1 122 ? -1.655 8.526 8.490 1.00 87.94 122 THR A C 1
ATOM 938 O O . THR A 1 122 ? -0.443 8.436 8.288 1.00 87.94 122 THR A O 1
ATOM 941 N N . GLY A 1 123 ? -2.195 9.562 9.130 1.00 82.88 123 GLY A N 1
ATOM 942 C CA . GLY A 1 123 ? -1.385 10.412 9.992 1.00 82.88 123 GLY A CA 1
ATOM 943 C C . GLY A 1 123 ? -0.867 9.621 11.203 1.00 82.88 123 GLY A C 1
ATOM 944 O O . GLY A 1 123 ? -1.065 8.403 11.290 1.00 82.88 123 GLY A O 1
ATOM 945 N N . PRO A 1 124 ? -0.220 10.295 12.165 1.00 75.38 124 PRO A N 1
ATOM 946 C CA . PRO A 1 124 ? 0.208 9.656 13.402 1.00 75.38 124 PRO A CA 1
ATOM 947 C C . PRO A 1 124 ? -0.975 8.965 14.092 1.00 75.38 124 PRO A C 1
ATOM 949 O O . PRO A 1 124 ? -1.956 9.614 14.463 1.00 75.38 124 PRO A O 1
ATOM 952 N N . ILE A 1 125 ? -0.887 7.646 14.250 1.00 73.19 125 ILE A N 1
ATOM 953 C CA . ILE A 1 125 ? -1.811 6.870 15.078 1.00 73.19 125 ILE A CA 1
ATOM 954 C C . ILE A 1 125 ? -1.348 6.921 16.537 1.00 73.19 125 ILE A C 1
ATOM 956 O O . ILE A 1 125 ? -0.180 7.186 16.827 1.00 73.19 125 ILE A O 1
ATOM 960 N N . ASN A 1 126 ? -2.278 6.738 17.476 1.00 73.19 126 ASN A N 1
ATOM 961 C CA . ASN A 1 126 ? -1.928 6.752 18.896 1.00 73.19 126 ASN A CA 1
ATOM 962 C C . ASN A 1 126 ? -1.060 5.527 19.253 1.00 73.19 126 ASN A C 1
ATOM 964 O O . ASN A 1 126 ? -1.022 4.538 18.519 1.00 73.19 126 ASN A O 1
ATOM 968 N N . THR A 1 127 ? -0.353 5.597 20.382 1.00 71.81 127 THR A N 1
ATOM 969 C CA . THR A 1 127 ? 0.572 4.539 20.817 1.00 71.81 127 THR A CA 1
ATOM 970 C C . THR A 1 127 ? -0.126 3.186 20.963 1.00 71.81 127 THR A C 1
ATOM 972 O O . THR A 1 127 ? 0.397 2.187 20.491 1.00 71.81 127 THR A O 1
ATOM 975 N N . THR A 1 128 ? -1.343 3.158 21.515 1.00 75.06 128 THR A N 1
ATOM 976 C CA . THR A 1 128 ? -2.119 1.922 21.699 1.00 75.06 128 THR A CA 1
ATOM 977 C C . THR A 1 128 ? -2.430 1.228 20.373 1.00 75.06 128 THR A C 1
ATOM 979 O O . THR A 1 128 ? -2.229 0.022 20.243 1.00 75.06 128 THR A O 1
ATOM 982 N N . ASP A 1 129 ? -2.892 1.986 19.379 1.00 74.19 129 ASP A N 1
ATOM 983 C CA . ASP A 1 129 ? -3.192 1.470 18.044 1.00 74.19 129 ASP A CA 1
ATOM 984 C C . ASP A 1 129 ? -1.900 1.042 17.333 1.00 74.19 129 ASP A C 1
ATOM 986 O O . ASP A 1 129 ? -1.885 0.027 16.643 1.00 74.19 129 ASP A O 1
ATOM 990 N N . THR A 1 130 ? -0.798 1.771 17.541 1.00 76.62 130 THR A N 1
ATOM 991 C CA . THR A 1 130 ? 0.517 1.435 16.971 1.00 76.62 130 THR A CA 1
ATOM 992 C C . THR A 1 130 ? 1.030 0.102 17.501 1.00 76.62 130 THR A C 1
ATOM 994 O O . THR A 1 130 ? 1.401 -0.768 16.715 1.00 76.62 130 THR A O 1
ATOM 997 N N . ASP A 1 131 ? 1.017 -0.081 18.820 1.00 77.75 131 ASP A N 1
ATOM 998 C CA . ASP A 1 131 ? 1.499 -1.300 19.468 1.00 77.75 131 ASP A CA 1
ATOM 999 C C . ASP A 1 131 ? 0.623 -2.502 19.091 1.00 77.75 131 ASP A C 1
ATOM 1001 O O . ASP A 1 131 ? 1.140 -3.571 18.763 1.00 77.75 131 ASP A O 1
ATOM 1005 N N . GLY A 1 132 ? -0.702 -2.313 19.054 1.00 80.12 132 GLY A N 1
ATOM 1006 C CA . GLY A 1 132 ? -1.647 -3.348 18.639 1.00 80.12 132 GLY A CA 1
ATOM 1007 C C . GLY A 1 132 ? -1.468 -3.773 17.180 1.00 80.12 132 GLY A C 1
ATOM 1008 O O . GLY A 1 132 ? -1.409 -4.967 16.887 1.00 80.12 132 GLY A O 1
ATOM 1009 N N . VAL A 1 133 ? -1.341 -2.812 16.257 1.00 81.06 133 VAL A N 1
ATOM 1010 C CA . VAL A 1 133 ? -1.132 -3.101 14.829 1.00 81.06 133 VAL A CA 1
ATOM 1011 C C . VAL A 1 133 ? 0.226 -3.750 14.594 1.00 81.06 133 VAL A C 1
ATOM 1013 O O . VAL A 1 133 ? 0.300 -4.740 13.872 1.00 81.06 133 VAL A O 1
ATOM 1016 N N . ASN A 1 134 ? 1.293 -3.245 15.216 1.00 82.06 134 ASN A N 1
ATOM 1017 C CA . ASN A 1 134 ? 2.619 -3.840 15.076 1.00 82.06 134 ASN A CA 1
ATOM 1018 C C . ASN A 1 134 ? 2.637 -5.276 15.603 1.00 82.06 134 ASN A C 1
ATOM 1020 O O . ASN A 1 134 ? 3.126 -6.159 14.905 1.00 82.06 134 ASN A O 1
ATOM 1024 N N . GLY A 1 135 ? 2.040 -5.534 16.772 1.00 83.50 135 GLY A N 1
ATOM 1025 C CA . GLY A 1 135 ? 1.902 -6.891 17.304 1.00 83.50 135 GLY A CA 1
ATOM 1026 C C . GLY A 1 135 ? 1.166 -7.823 16.338 1.00 83.50 135 GLY A C 1
ATOM 1027 O O . GLY A 1 135 ? 1.645 -8.918 16.049 1.00 83.50 135 GLY A O 1
ATOM 1028 N N . LEU A 1 136 ? 0.055 -7.357 15.757 1.00 84.75 136 LEU A N 1
ATOM 1029 C CA . LEU A 1 136 ? -0.718 -8.121 14.775 1.00 84.75 136 LEU A CA 1
ATOM 1030 C C . LEU A 1 136 ? 0.090 -8.433 13.505 1.00 84.75 136 LEU A C 1
ATOM 1032 O O . LEU A 1 136 ? 0.065 -9.561 13.016 1.00 84.75 136 LEU A O 1
ATOM 1036 N N . LEU A 1 137 ? 0.807 -7.442 12.966 1.00 83.94 137 LEU A N 1
ATOM 1037 C CA . LEU A 1 137 ? 1.627 -7.601 11.763 1.00 83.94 137 LEU A CA 1
ATOM 1038 C C . LEU A 1 137 ? 2.832 -8.518 12.009 1.00 83.94 137 LEU A C 1
ATOM 1040 O O . LEU A 1 137 ? 3.181 -9.309 11.132 1.00 83.94 137 LEU A O 1
ATOM 1044 N N . GLU A 1 138 ? 3.448 -8.448 13.190 1.00 84.75 138 GLU A N 1
ATOM 1045 C CA . GLU A 1 138 ? 4.516 -9.368 13.587 1.00 84.75 138 GLU A CA 1
ATOM 1046 C C . GLU A 1 138 ? 3.997 -10.799 13.747 1.00 84.75 138 GLU A C 1
ATOM 1048 O O . GLU A 1 138 ? 4.622 -11.725 13.225 1.00 84.75 138 GLU A O 1
ATOM 1053 N N . HIS A 1 139 ? 2.842 -11.002 14.391 1.00 84.31 139 HIS A N 1
ATOM 1054 C CA . HIS A 1 139 ? 2.206 -12.323 14.465 1.00 84.31 139 HIS A CA 1
ATOM 1055 C C . HIS A 1 139 ? 1.885 -12.859 13.071 1.00 84.31 139 HIS A C 1
ATOM 1057 O O . HIS A 1 139 ? 2.226 -14.000 12.770 1.00 84.31 139 HIS A O 1
ATOM 1063 N N . ALA A 1 140 ? 1.327 -12.029 12.185 1.00 85.06 140 ALA A N 1
ATOM 1064 C CA . ALA A 1 140 ? 1.033 -12.420 10.808 1.00 85.06 140 ALA A CA 1
ATOM 1065 C C . ALA A 1 140 ? 2.293 -12.839 10.037 1.00 85.06 140 ALA A C 1
ATOM 1067 O O . ALA A 1 140 ? 2.248 -13.788 9.261 1.00 85.06 140 ALA A O 1
ATOM 1068 N N . ARG A 1 141 ? 3.429 -12.165 10.259 1.00 84.19 141 ARG A N 1
ATOM 1069 C CA . ARG A 1 141 ? 4.694 -12.487 9.581 1.00 84.19 141 ARG A CA 1
ATOM 1070 C C . ARG A 1 141 ? 5.296 -13.819 10.033 1.00 84.19 141 ARG A C 1
ATOM 1072 O O . ARG A 1 141 ? 5.976 -14.469 9.244 1.00 84.19 141 ARG A O 1
ATOM 1079 N N . HIS A 1 142 ? 5.065 -14.207 11.285 1.00 85.75 142 HIS A N 1
ATOM 1080 C CA . HIS A 1 142 ? 5.599 -15.438 11.876 1.00 85.75 142 HIS A CA 1
ATOM 1081 C C . HIS A 1 142 ? 4.583 -16.587 11.925 1.00 85.75 142 HIS A C 1
ATOM 1083 O O . HIS A 1 142 ? 4.920 -17.673 12.405 1.00 85.75 142 HIS A O 1
ATOM 1089 N N . ALA A 1 143 ? 3.351 -16.355 11.473 1.00 86.88 143 ALA A N 1
ATOM 1090 C CA . ALA A 1 143 ? 2.331 -17.379 11.363 1.00 86.88 143 ALA A CA 1
ATOM 1091 C C . ALA A 1 143 ? 2.486 -18.142 10.045 1.00 86.88 143 ALA A C 1
ATOM 1093 O O . ALA A 1 143 ? 2.605 -17.554 8.970 1.00 86.88 143 ALA A O 1
ATOM 1094 N N . SER A 1 144 ? 2.479 -19.466 10.136 1.00 85.50 144 SER A N 1
ATOM 1095 C CA . SER A 1 144 ? 2.541 -20.351 8.966 1.00 85.50 144 SER A CA 1
ATOM 1096 C C . SER A 1 144 ? 1.175 -20.553 8.302 1.00 85.50 144 SER A C 1
ATOM 1098 O O . SER A 1 144 ? 1.092 -20.711 7.083 1.00 85.50 144 SER A O 1
ATOM 1100 N N . ASP A 1 145 ? 0.104 -20.501 9.093 1.00 85.44 145 ASP A N 1
ATOM 1101 C CA . ASP A 1 145 ? -1.276 -20.597 8.640 1.00 85.44 145 ASP A CA 1
ATOM 1102 C C . ASP A 1 145 ? -2.238 -19.828 9.568 1.00 85.44 145 ASP A C 1
ATOM 1104 O O . ASP A 1 145 ? -1.840 -19.183 10.540 1.00 85.44 145 ASP A O 1
ATOM 1108 N N . VAL A 1 146 ? -3.531 -19.873 9.236 1.00 84.25 146 VAL A N 1
ATOM 1109 C CA . VAL A 1 146 ? -4.591 -19.190 9.994 1.00 84.25 146 VAL A CA 1
ATOM 1110 C C . VAL A 1 146 ? -4.733 -19.751 11.410 1.00 84.25 146 VAL A C 1
ATOM 1112 O O . VAL A 1 146 ? -5.047 -18.995 12.326 1.00 84.25 146 VAL A O 1
ATOM 1115 N N . ALA A 1 147 ? -4.522 -21.055 11.606 1.00 86.56 147 ALA A N 1
ATOM 1116 C CA . ALA A 1 147 ? -4.637 -21.653 12.929 1.00 86.56 147 ALA A CA 1
ATOM 1117 C C . ALA A 1 147 ? -3.512 -21.137 13.834 1.00 86.56 147 ALA A C 1
ATOM 1119 O O . ALA A 1 147 ? -3.804 -20.635 14.916 1.00 86.56 147 ALA A O 1
ATOM 1120 N N . ASP A 1 148 ? -2.269 -21.154 13.344 1.00 86.56 148 ASP A N 1
ATOM 1121 C CA . ASP A 1 148 ? -1.087 -20.617 14.028 1.00 86.56 148 ASP A CA 1
ATOM 1122 C C . ASP A 1 148 ? -1.263 -19.125 14.359 1.00 86.56 148 ASP A C 1
ATOM 1124 O O . ASP A 1 148 ? -1.010 -18.703 15.487 1.00 86.56 148 ASP A O 1
ATOM 1128 N N . PHE A 1 149 ? -1.804 -18.346 13.414 1.00 86.19 149 PHE A N 1
ATOM 1129 C CA . PHE A 1 149 ? -2.099 -16.926 13.614 1.00 86.19 149 PHE A CA 1
ATOM 1130 C C . PHE A 1 149 ? -3.119 -16.660 14.729 1.00 86.19 149 PHE A C 1
ATOM 1132 O O . PHE A 1 149 ? -2.946 -15.719 15.493 1.00 86.19 149 PHE A O 1
ATOM 1139 N N . ILE A 1 150 ? -4.190 -17.457 14.823 1.00 84.75 150 ILE A N 1
ATOM 1140 C CA . ILE A 1 150 ? -5.249 -17.255 15.829 1.00 84.75 150 ILE A CA 1
ATOM 1141 C C . ILE A 1 150 ? -4.800 -17.721 17.222 1.00 84.75 150 ILE A C 1
ATOM 1143 O O . ILE A 1 150 ? -5.305 -17.225 18.229 1.00 84.75 150 ILE A O 1
ATOM 1147 N N . THR A 1 151 ? -3.885 -18.691 17.296 1.00 77.19 151 THR A N 1
ATOM 1148 C CA . THR A 1 151 ? -3.434 -19.272 18.570 1.00 77.19 151 THR A CA 1
ATOM 1149 C C . THR A 1 151 ? -2.285 -18.531 19.258 1.00 77.19 151 THR A C 1
ATOM 1151 O O . THR A 1 151 ? -2.069 -18.780 20.445 1.00 77.19 151 THR A O 1
ATOM 1154 N N . LYS A 1 152 ? -1.554 -17.662 18.546 1.00 59.06 152 LYS A N 1
ATOM 1155 C CA . LYS A 1 152 ? -0.470 -16.821 19.088 1.00 59.06 152 LYS A CA 1
ATOM 1156 C C . LYS A 1 152 ? -0.981 -15.450 19.517 1.00 59.06 152 LYS A C 1
ATOM 1158 O O . LYS A 1 152 ? -0.661 -15.057 20.659 1.00 59.06 152 LYS A O 1
#

pLDDT: mean 83.18, std 15.28, range [30.16, 96.12]

Foldseek 3Di:
DDDPPDPVCVVVCVFVVQLVVVVVVLVVCLVVQADDPPAPRFHFPDKDAACVVVPQLQGRIKTKGADPVHRVDIEIEREHEGQDDDPDPPGPVNVSLVVSVVVQCPDVVRDDPPHYYYYYHYHDDDPVVVVVVVVLVVLVVPAPDPVSSVVD

Secondary structure (DSSP, 8-state):
-------HHHHTTHHHHHHHHHHHHHHHHHHHT-B-TTS-S-BEEEEES-GGGGT-S--SEEEEEEETTEEEEEEEEEEEEESS---STT-HHHHHHHHHHHHHHT-TTT--TTT-EEEEEESPPPHHHHHHHHHHHHHHHH-SSHHHHHH-